Protein AF-A0A7V9PNF7-F1 (afdb_monomer_lite)

Secondary structure (DSSP, 8-state):
--EEEEEESSSS-EEEEEEE--STTHHHHGGG-GGGGTS--------TTSSPPPPPPSS------SS--S---PPPPP-

Radius of gyration: 18.17 Å; chains: 1; bounding box: 40×40×37 Å

Foldseek 3Di:
DLDKDWDAPDPPDTPAIDDDDDDDCRVVVCVPPPRVVVDVDDDDDDDPPPDDDDDDDPDDPPPPPPDDPDPPDDDDDDD

Struc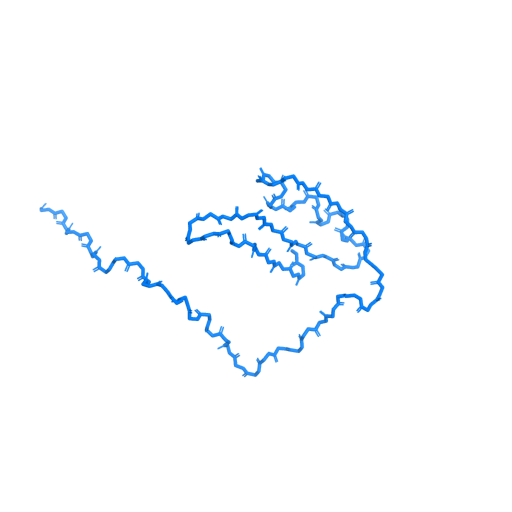ture (mmCIF, N/CA/C/O backbone):
data_AF-A0A7V9PNF7-F1
#
_entry.id   AF-A0A7V9PNF7-F1
#
loop_
_atom_site.group_PDB
_atom_site.id
_atom_site.type_symbol
_atom_site.label_atom_id
_atom_site.label_alt_id
_atom_site.label_comp_id
_atom_site.label_asym_id
_atom_site.label_entity_id
_atom_site.label_seq_id
_atom_site.pdbx_PDB_ins_code
_atom_site.Cartn_x
_atom_site.Cartn_y
_atom_site.Cartn_z
_atom_site.occupancy
_atom_site.B_iso_or_equiv
_atom_site.auth_seq_id
_atom_site.auth_comp_id
_atom_site.auth_asym_id
_atom_site.auth_atom_id
_atom_site.pdbx_PDB_model_num
ATOM 1 N N . ALA A 1 1 ? 1.377 7.863 4.894 1.00 80.19 1 ALA A N 1
ATOM 2 C CA . ALA A 1 1 ? 1.207 6.418 5.134 1.00 80.19 1 ALA A CA 1
ATOM 3 C C . ALA A 1 1 ? 2.167 5.995 6.242 1.00 80.19 1 ALA A C 1
ATOM 5 O O . ALA A 1 1 ? 3.216 6.617 6.363 1.00 80.19 1 ALA A O 1
ATOM 6 N N . ASP A 1 2 ? 1.809 4.995 7.048 1.00 88.38 2 ASP A N 1
ATOM 7 C CA . ASP A 1 2 ? 2.694 4.419 8.077 1.00 88.38 2 ASP A CA 1
ATOM 8 C C . ASP A 1 2 ? 3.743 3.481 7.466 1.00 88.38 2 ASP A C 1
ATOM 10 O O . ASP A 1 2 ? 4.833 3.325 8.007 1.00 88.38 2 ASP A O 1
ATOM 14 N N . ALA A 1 3 ? 3.411 2.856 6.336 1.00 89.00 3 ALA A N 1
ATOM 15 C CA . ALA A 1 3 ? 4.346 2.130 5.489 1.00 89.00 3 ALA A CA 1
ATOM 16 C C . ALA A 1 3 ? 3.965 2.329 4.020 1.00 89.00 3 ALA A C 1
ATOM 18 O O . ALA A 1 3 ? 2.797 2.560 3.694 1.00 89.00 3 ALA A O 1
ATOM 19 N N . LEU A 1 4 ? 4.957 2.242 3.143 1.00 90.81 4 LEU A N 1
ATOM 20 C CA . LEU A 1 4 ? 4.798 2.375 1.703 1.00 90.81 4 LEU A CA 1
ATOM 21 C C . LEU A 1 4 ? 5.807 1.465 1.008 1.00 90.81 4 LEU A C 1
ATOM 23 O O . LEU A 1 4 ? 6.960 1.379 1.427 1.00 90.81 4 LEU A O 1
ATOM 27 N N . THR A 1 5 ? 5.384 0.836 -0.081 1.00 90.75 5 THR A N 1
ATOM 28 C CA . THR A 1 5 ? 6.283 0.177 -1.024 1.00 90.75 5 THR A CA 1
ATOM 29 C C . THR A 1 5 ? 5.784 0.357 -2.454 1.00 90.75 5 THR A C 1
ATOM 31 O O . THR A 1 5 ? 4.591 0.560 -2.691 1.00 90.75 5 THR A O 1
ATOM 34 N N . THR A 1 6 ? 6.706 0.295 -3.411 1.00 92.62 6 THR A N 1
ATOM 35 C CA . THR A 1 6 ? 6.401 0.284 -4.843 1.00 92.62 6 THR A CA 1
ATOM 36 C C . THR A 1 6 ? 6.913 -1.012 -5.447 1.00 92.62 6 THR A C 1
ATOM 38 O O . THR A 1 6 ? 7.929 -1.557 -5.018 1.00 92.62 6 THR A O 1
ATOM 41 N N . PHE A 1 7 ? 6.196 -1.518 -6.441 1.00 91.94 7 PHE A N 1
ATOM 42 C CA . PHE A 1 7 ? 6.601 -2.696 -7.190 1.00 91.94 7 PHE A CA 1
ATOM 43 C C . PHE A 1 7 ? 7.186 -2.229 -8.515 1.00 91.94 7 PHE A C 1
ATOM 45 O O . PHE A 1 7 ? 6.488 -1.597 -9.308 1.00 91.94 7 PHE A O 1
ATOM 52 N N . ALA A 1 8 ? 8.454 -2.532 -8.767 1.00 91.44 8 ALA A N 1
ATOM 53 C CA . ALA A 1 8 ? 9.066 -2.328 -10.072 1.00 91.44 8 ALA A CA 1
ATOM 54 C C . ALA A 1 8 ? 8.763 -3.532 -10.973 1.00 91.44 8 ALA A C 1
ATOM 56 O O . ALA A 1 8 ? 8.841 -4.681 -10.534 1.00 91.44 8 ALA A O 1
ATOM 57 N N . ARG A 1 9 ? 8.399 -3.273 -12.229 1.00 90.00 9 ARG A N 1
ATOM 58 C CA . ARG A 1 9 ? 8.311 -4.307 -13.269 1.00 90.00 9 ARG A CA 1
ATOM 59 C C . ARG A 1 9 ? 9.661 -4.494 -13.962 1.00 90.00 9 ARG A C 1
ATOM 61 O O . ARG A 1 9 ? 10.025 -5.617 -14.290 1.00 90.00 9 ARG A O 1
ATOM 68 N N . ASP A 1 10 ? 10.381 -3.397 -14.156 1.00 90.56 10 ASP A N 1
ATOM 69 C CA . ASP A 1 10 ? 11.713 -3.327 -14.752 1.00 90.56 10 ASP A CA 1
ATOM 70 C C . ASP A 1 10 ? 12.454 -2.081 -14.221 1.00 90.56 10 ASP A C 1
ATOM 72 O O . ASP A 1 10 ? 12.020 -1.462 -13.248 1.00 90.56 10 ASP A O 1
ATOM 76 N N . SER A 1 11 ? 13.592 -1.726 -14.824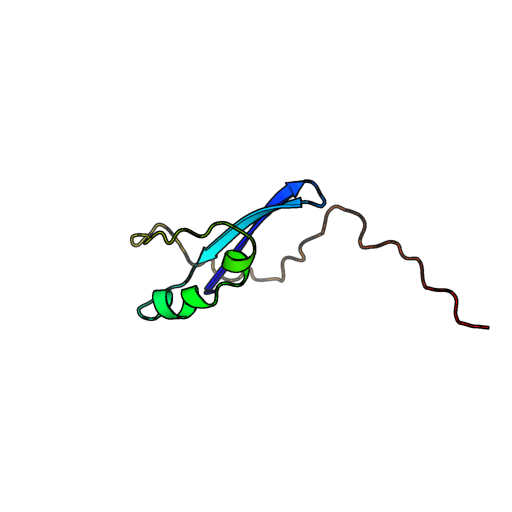 1.00 86.06 11 SER A N 1
ATOM 77 C CA . SER A 1 11 ? 14.456 -0.629 -14.369 1.00 86.06 11 SER A CA 1
ATOM 78 C C . SER A 1 11 ? 13.857 0.770 -14.525 1.00 86.06 11 SER A C 1
ATOM 80 O O . SER A 1 11 ? 14.403 1.716 -13.958 1.00 86.06 11 SER A O 1
ATOM 82 N N . SER A 1 12 ? 12.771 0.929 -15.281 1.00 86.31 12 SER A N 1
ATOM 83 C CA . SER A 1 12 ? 12.151 2.232 -15.541 1.00 86.31 12 SER A CA 1
ATOM 84 C C . SER A 1 12 ? 10.645 2.261 -15.287 1.00 86.31 12 SER A C 1
ATOM 86 O O . SER A 1 12 ? 10.056 3.343 -15.295 1.00 86.31 12 SER A O 1
ATOM 88 N N . THR A 1 13 ? 10.018 1.112 -15.030 1.00 87.00 13 THR A N 1
ATOM 89 C CA . THR A 1 13 ? 8.561 0.998 -14.950 1.00 87.00 13 THR A CA 1
ATOM 90 C C . THR A 1 13 ? 8.101 0.501 -13.588 1.00 87.00 13 THR A C 1
ATOM 92 O O . THR A 1 13 ? 8.437 -0.603 -13.151 1.00 87.00 13 THR A O 1
ATOM 95 N N . PHE A 1 14 ? 7.227 1.277 -12.948 1.00 89.81 14 PHE A N 1
ATOM 96 C CA . PHE A 1 14 ? 6.474 0.821 -11.784 1.00 89.81 14 PHE A CA 1
ATOM 97 C C . PHE A 1 14 ? 5.264 -0.011 -12.220 1.00 89.81 14 PHE A C 1
ATOM 99 O O . PHE A 1 14 ? 4.455 0.415 -13.041 1.00 89.81 14 PHE A O 1
ATOM 106 N N . GLY A 1 15 ? 5.131 -1.204 -11.646 1.00 92.88 15 GLY A N 1
ATOM 107 C CA . GLY A 1 15 ? 3.972 -2.080 -11.808 1.00 92.88 15 GLY A CA 1
ATOM 108 C C . GLY A 1 15 ? 2.849 -1.813 -10.802 1.00 92.88 15 GLY A C 1
ATOM 109 O O . GLY A 1 15 ? 1.741 -2.301 -11.008 1.00 92.88 15 GLY A O 1
ATOM 110 N N . GLY A 1 16 ? 3.115 -1.065 -9.728 1.00 94.94 16 GLY A N 1
ATOM 111 C CA . GLY A 1 16 ? 2.111 -0.698 -8.730 1.00 94.94 16 GLY A CA 1
ATOM 112 C C . GLY A 1 16 ? 2.715 -0.179 -7.428 1.00 94.94 16 GLY A C 1
ATOM 113 O O . GLY A 1 16 ? 3.930 -0.021 -7.306 1.00 94.94 16 GLY A O 1
ATOM 114 N N . ALA A 1 17 ? 1.857 0.051 -6.437 1.00 94.88 17 ALA A N 1
ATOM 115 C CA . ALA A 1 17 ? 2.254 0.467 -5.097 1.00 94.88 17 ALA A CA 1
ATOM 116 C C . ALA A 1 17 ? 1.327 -0.120 -4.029 1.00 94.88 17 ALA A C 1
ATOM 118 O O . ALA A 1 17 ? 0.174 -0.454 -4.308 1.00 94.88 17 ALA A O 1
ATOM 119 N N . LEU A 1 18 ? 1.839 -0.227 -2.804 1.00 93.56 18 LEU A N 1
ATOM 120 C CA . LEU A 1 18 ? 1.068 -0.575 -1.618 1.00 93.56 18 LEU A CA 1
ATOM 121 C C . LEU A 1 18 ? 1.376 0.434 -0.515 1.00 93.56 18 LEU A C 1
ATOM 123 O O . LEU A 1 18 ? 2.507 0.537 -0.040 1.00 93.56 18 LEU A O 1
ATOM 127 N N . SER A 1 19 ? 0.334 1.137 -0.088 1.00 93.81 19 SER A N 1
ATOM 128 C CA . SER A 1 19 ? 0.351 2.073 1.030 1.00 93.81 19 SER A CA 1
ATOM 129 C C . SER A 1 19 ? -0.424 1.472 2.205 1.00 93.81 19 SER A C 1
ATOM 131 O O . SER A 1 19 ? -1.502 0.903 2.019 1.00 93.81 19 SER A O 1
ATOM 133 N N . ALA A 1 20 ? 0.105 1.591 3.421 1.00 92.31 20 ALA A N 1
ATOM 134 C CA . ALA A 1 20 ? -0.553 1.111 4.633 1.00 92.31 20 ALA A CA 1
ATOM 135 C C . ALA A 1 20 ? -0.737 2.242 5.649 1.00 92.31 20 ALA A C 1
ATOM 137 O O . ALA A 1 20 ? 0.160 3.058 5.874 1.00 92.31 20 ALA A O 1
ATOM 138 N N . TRP A 1 21 ? -1.901 2.257 6.296 1.00 92.94 21 TRP A N 1
ATOM 139 C CA . TRP A 1 21 ? -2.240 3.187 7.369 1.00 92.94 21 TRP A CA 1
ATOM 140 C C . TRP A 1 21 ? -2.826 2.423 8.544 1.00 92.94 21 TRP A C 1
ATOM 142 O O . TRP A 1 21 ? -3.533 1.427 8.371 1.00 92.94 21 TRP A O 1
ATOM 152 N N . ARG A 1 22 ? -2.566 2.919 9.746 1.00 90.62 22 ARG A N 1
ATOM 153 C CA . ARG A 1 22 ? -2.984 2.312 11.001 1.00 90.62 22 ARG A CA 1
ATOM 154 C C . ARG A 1 22 ? -3.933 3.228 11.761 1.00 90.62 22 ARG A C 1
ATOM 156 O O . ARG A 1 22 ? -3.841 4.451 11.723 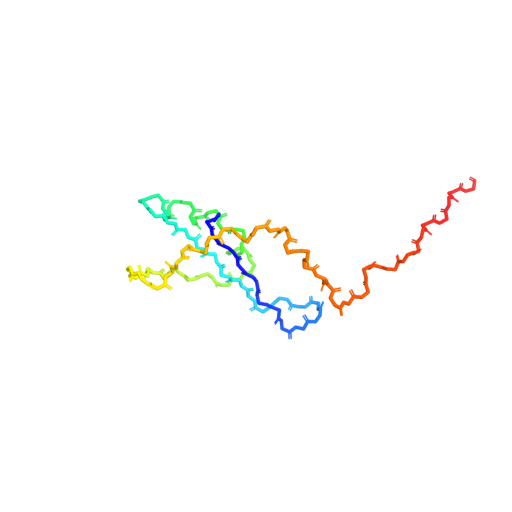1.00 90.62 22 ARG A O 1
ATOM 163 N N . GLY A 1 23 ? -4.818 2.601 12.528 1.00 89.38 23 GLY A N 1
ATOM 164 C CA . GLY A 1 23 ? -5.638 3.287 13.517 1.00 89.38 23 GLY A CA 1
ATOM 165 C C . GLY A 1 23 ? -6.931 3.897 12.964 1.00 89.38 23 GLY A C 1
ATOM 166 O O . GLY A 1 23 ? -7.270 3.744 11.789 1.00 89.38 23 GLY A O 1
ATOM 167 N N . PRO A 1 24 ? -7.692 4.591 13.826 1.00 88.00 24 PRO A N 1
ATOM 168 C CA . PRO A 1 24 ? -9.075 4.988 13.547 1.00 88.00 24 PRO A CA 1
ATOM 169 C C . PRO A 1 24 ? -9.209 6.024 12.422 1.00 88.00 24 PRO A C 1
ATOM 171 O O . PRO A 1 24 ? -10.261 6.121 11.798 1.00 88.00 24 PRO A O 1
ATOM 174 N N . ARG A 1 25 ? -8.143 6.780 12.130 1.00 89.88 25 ARG A N 1
ATOM 175 C CA . ARG A 1 25 ? -8.113 7.782 11.050 1.00 89.88 25 ARG A CA 1
ATOM 176 C C . ARG A 1 25 ? -7.601 7.235 9.716 1.00 89.88 25 ARG A C 1
ATOM 178 O O . ARG A 1 25 ? -7.560 7.993 8.751 1.00 89.88 25 ARG A O 1
ATOM 185 N N . ALA A 1 26 ? -7.257 5.946 9.630 1.00 90.44 26 ALA A N 1
ATOM 186 C CA . ALA A 1 26 ? -6.648 5.346 8.441 1.00 90.44 26 ALA A CA 1
ATOM 187 C C . ALA A 1 26 ? -7.441 5.625 7.155 1.00 90.44 26 ALA A C 1
ATOM 189 O O . ALA A 1 26 ? -6.854 6.012 6.155 1.00 90.44 26 ALA A O 1
ATOM 190 N N . ARG A 1 27 ? -8.777 5.523 7.202 1.00 88.81 27 ARG A N 1
ATOM 191 C CA . ARG A 1 27 ? -9.640 5.768 6.035 1.00 88.81 27 ARG A CA 1
ATOM 192 C C . ARG A 1 27 ? -9.602 7.215 5.536 1.00 88.81 27 ARG A C 1
ATOM 194 O O . ARG A 1 27 ? -9.670 7.440 4.336 1.00 88.81 27 ARG A O 1
ATOM 201 N N . ALA A 1 28 ? -9.545 8.185 6.448 1.00 89.88 28 ALA A N 1
ATOM 202 C CA . ALA A 1 28 ? -9.446 9.591 6.067 1.00 89.88 28 ALA A CA 1
ATOM 203 C C . ALA A 1 28 ? -8.057 9.883 5.486 1.00 89.88 28 ALA A C 1
ATOM 205 O O . ALA A 1 28 ? -7.947 10.496 4.435 1.00 89.88 28 ALA A O 1
ATOM 206 N N . LEU A 1 29 ? -7.005 9.360 6.124 1.00 88.25 29 LEU A N 1
ATOM 207 C CA . LEU A 1 29 ? -5.621 9.539 5.681 1.00 88.25 29 LEU A CA 1
ATOM 208 C C . LEU A 1 29 ? -5.305 8.824 4.359 1.00 88.25 29 LEU A C 1
ATOM 210 O O . LEU A 1 29 ? -4.401 9.251 3.647 1.00 88.25 29 LEU A O 1
ATOM 214 N N . SER A 1 30 ? -6.013 7.740 4.031 1.00 90.44 30 SER A N 1
ATOM 215 C CA . SER A 1 30 ? -5.844 7.031 2.759 1.00 90.44 30 SER A CA 1
ATOM 216 C C . SER A 1 30 ? -6.510 7.735 1.578 1.00 90.44 30 SER A C 1
ATOM 218 O O . SER A 1 30 ? -6.233 7.377 0.439 1.00 90.44 30 SER A O 1
ATOM 220 N N . ALA A 1 31 ? -7.397 8.708 1.819 1.00 89.12 31 ALA A N 1
ATOM 221 C CA . ALA A 1 31 ? -8.037 9.467 0.743 1.00 89.12 31 ALA A CA 1
ATOM 222 C C . ALA A 1 31 ? -7.022 10.299 -0.063 1.00 89.12 31 ALA A C 1
ATOM 224 O O . ALA A 1 31 ? -7.207 10.496 -1.260 1.00 89.12 31 ALA A O 1
ATOM 225 N N . ASP A 1 32 ? -5.929 10.710 0.583 1.00 87.19 32 ASP A N 1
ATOM 226 C CA . ASP A 1 32 ? -4.848 11.489 -0.021 1.00 87.19 32 ASP A CA 1
ATOM 227 C C . ASP A 1 32 ? -3.662 10.615 -0.476 1.00 87.19 32 ASP A C 1
ATOM 229 O O . ASP A 1 32 ? -2.537 11.106 -0.578 1.00 87.19 32 ASP A O 1
ATOM 233 N N . ASP A 1 33 ? -3.871 9.316 -0.736 1.00 90.62 33 ASP A N 1
ATOM 234 C CA . ASP A 1 33 ? -2.805 8.455 -1.265 1.00 90.62 33 ASP A CA 1
ATOM 235 C C . ASP A 1 33 ? -2.325 8.967 -2.639 1.00 90.62 33 ASP A C 1
ATOM 237 O O . ASP A 1 33 ? -3.097 8.946 -3.606 1.00 90.62 33 ASP A O 1
ATOM 241 N N . PRO A 1 34 ? -1.055 9.398 -2.784 1.00 89.25 34 PRO A N 1
ATOM 242 C CA . PRO A 1 34 ? -0.545 9.874 -4.065 1.00 89.25 34 PRO A CA 1
ATOM 243 C C . PRO A 1 34 ? -0.585 8.798 -5.159 1.00 89.25 34 PRO A C 1
ATOM 245 O O . PRO A 1 34 ? -0.769 9.135 -6.331 1.00 89.25 34 PRO A O 1
ATOM 248 N N . PHE A 1 35 ? -0.470 7.512 -4.808 1.00 91.25 35 PHE A N 1
ATOM 249 C CA . PHE A 1 35 ? -0.469 6.422 -5.786 1.00 91.25 35 PHE A CA 1
ATOM 250 C C . PHE A 1 35 ? -1.855 6.109 -6.343 1.00 91.25 35 PHE A C 1
ATOM 252 O O . PHE A 1 35 ? -1.948 5.589 -7.455 1.00 91.25 35 PHE A O 1
ATOM 259 N N . ALA A 1 36 ? -2.925 6.508 -5.6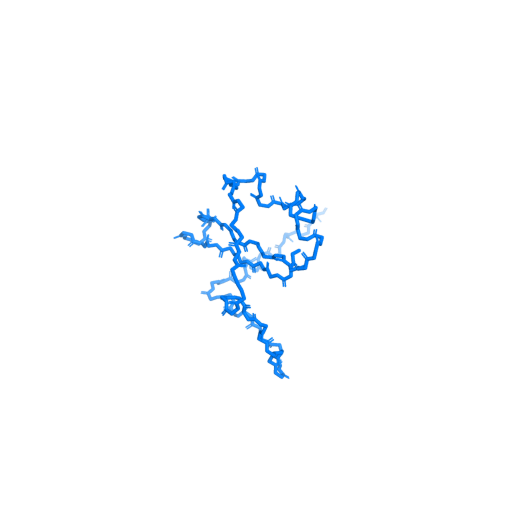50 1.00 90.56 36 ALA A N 1
ATOM 260 C CA . ALA A 1 36 ? -4.290 6.383 -6.160 1.00 90.56 36 ALA A CA 1
ATOM 261 C C . ALA A 1 36 ? -4.550 7.266 -7.395 1.00 90.56 36 ALA A C 1
ATOM 263 O O . ALA A 1 36 ? -5.533 7.067 -8.104 1.00 90.56 36 ALA A O 1
ATOM 264 N N . ARG A 1 37 ? -3.665 8.234 -7.676 1.00 89.88 37 ARG A N 1
ATOM 265 C CA . ARG A 1 37 ? -3.704 9.055 -8.897 1.00 89.88 37 ARG A CA 1
ATOM 266 C C . ARG A 1 37 ? -3.081 8.361 -10.108 1.00 89.88 37 ARG A C 1
ATOM 268 O O . ARG A 1 37 ? -3.330 8.779 -11.233 1.00 89.88 37 ARG A O 1
ATOM 275 N N . VAL A 1 38 ? -2.238 7.355 -9.875 1.00 90.88 38 VAL A N 1
ATOM 276 C CA . VAL A 1 38 ? -1.429 6.686 -10.907 1.00 90.88 38 VAL A CA 1
ATOM 277 C C . VAL A 1 38 ? -1.954 5.281 -11.188 1.00 90.88 38 VAL A C 1
ATOM 279 O O . VAL A 1 38 ? -1.999 4.856 -12.340 1.00 90.88 38 VAL A O 1
ATOM 282 N N . PHE A 1 39 ? -2.376 4.564 -10.147 1.00 90.50 39 PHE A N 1
ATOM 283 C CA . PHE A 1 39 ? -2.840 3.184 -10.234 1.00 90.50 39 PHE A CA 1
ATOM 284 C C . PHE A 1 39 ? -4.299 3.062 -9.805 1.00 90.50 39 PHE A C 1
ATOM 286 O O . PHE A 1 39 ? -4.788 3.827 -8.975 1.00 90.50 39 PHE A O 1
ATOM 293 N N . ALA A 1 40 ? -4.983 2.042 -10.329 1.00 90.31 40 ALA A N 1
ATOM 294 C CA . ALA A 1 40 ? -6.280 1.646 -9.802 1.00 90.31 40 ALA A CA 1
ATOM 295 C C . ALA A 1 40 ? -6.133 1.272 -8.318 1.00 90.31 40 ALA A C 1
ATOM 297 O O . ALA A 1 40 ? -5.374 0.367 -7.969 1.00 90.31 40 ALA A O 1
ATOM 298 N N . ALA A 1 41 ? -6.852 1.981 -7.451 1.00 90.12 41 ALA A N 1
ATOM 299 C CA . ALA A 1 41 ? -6.763 1.803 -6.009 1.00 90.12 41 ALA A CA 1
ATOM 300 C C . ALA A 1 41 ? -7.904 0.923 -5.487 1.00 90.12 41 ALA A C 1
ATOM 302 O O . ALA A 1 41 ? -9.069 1.115 -5.836 1.00 90.12 41 ALA A O 1
ATOM 303 N N . SER A 1 42 ? -7.571 -0.012 -4.598 1.00 89.94 42 SER A N 1
ATOM 304 C CA . SER A 1 42 ? -8.543 -0.802 -3.845 1.00 89.94 42 SER A CA 1
ATOM 305 C C . SER A 1 42 ? -8.169 -0.803 -2.369 1.00 89.94 42 SER A C 1
ATOM 307 O O . SER A 1 42 ? -7.016 -1.041 -2.009 1.00 89.94 42 SER A O 1
ATOM 309 N N . ALA A 1 43 ? -9.144 -0.517 -1.508 1.00 89.50 43 ALA A N 1
ATOM 310 C CA . ALA A 1 43 ? -8.935 -0.486 -0.069 1.00 89.50 43 ALA A CA 1
ATOM 311 C C . ALA A 1 43 ? -9.173 -1.876 0.527 1.00 89.50 43 ALA A C 1
ATOM 313 O O . ALA A 1 43 ? -10.295 -2.382 0.514 1.00 89.50 43 ALA A O 1
ATOM 314 N N . LEU A 1 44 ? -8.131 -2.460 1.119 1.00 91.00 44 LEU A N 1
ATOM 315 C CA . LEU A 1 44 ? -8.222 -3.715 1.857 1.00 91.00 44 LEU A CA 1
ATOM 316 C C . LEU A 1 44 ? -8.128 -3.447 3.360 1.00 91.00 44 LEU A C 1
ATOM 318 O O . LEU A 1 44 ? -7.128 -2.920 3.847 1.00 91.00 44 LEU A O 1
ATOM 322 N N . ARG A 1 45 ? -9.161 -3.837 4.117 1.00 91.25 45 ARG A N 1
ATOM 323 C CA . ARG A 1 45 ? -9.058 -3.888 5.581 1.00 91.25 45 ARG A CA 1
ATOM 324 C C . ARG A 1 45 ? -8.362 -5.175 5.982 1.00 91.25 45 ARG A C 1
ATOM 326 O O . ARG A 1 45 ? -8.804 -6.259 5.617 1.00 91.25 45 ARG A O 1
ATOM 333 N N . VAL A 1 46 ? -7.306 -5.035 6.766 1.00 90.12 46 VAL A N 1
ATOM 334 C CA . VAL A 1 46 ? -6.513 -6.157 7.256 1.00 90.12 46 VAL A CA 1
ATOM 335 C C . VAL A 1 46 ? -6.803 -6.396 8.733 1.00 90.12 46 VAL A C 1
ATOM 337 O O . VAL A 1 46 ? -6.990 -5.450 9.501 1.00 90.12 46 VAL A O 1
ATOM 340 N N . GLY A 1 47 ? -6.878 -7.668 9.122 1.00 88.69 47 GLY A N 1
ATOM 341 C CA . GLY A 1 47 ? -6.986 -8.062 10.523 1.00 88.69 47 GLY A CA 1
ATOM 342 C C . GLY A 1 47 ? -5.677 -7.831 11.293 1.00 88.69 47 GLY A C 1
ATOM 343 O O . GLY A 1 47 ? -4.634 -7.554 10.689 1.00 88.69 47 GLY A O 1
ATOM 344 N N . PRO A 1 48 ? -5.707 -7.955 12.630 1.00 85.31 48 PRO A N 1
ATOM 345 C CA . PRO A 1 48 ? -4.493 -7.902 13.437 1.00 85.31 48 PRO A CA 1
ATOM 346 C C . PRO A 1 48 ? -3.517 -9.022 13.037 1.00 85.31 48 PRO A C 1
ATOM 348 O O . PRO A 1 48 ? -3.932 -10.099 12.619 1.00 85.31 48 PRO A O 1
ATOM 351 N N . GLY A 1 49 ? -2.214 -8.767 13.172 1.00 85.81 49 GLY A N 1
ATOM 352 C CA . GLY A 1 49 ? -1.158 -9.757 12.924 1.00 85.81 49 GLY A CA 1
ATOM 353 C C . GLY A 1 49 ? -0.694 -9.894 11.470 1.00 85.81 49 GLY A C 1
ATOM 354 O O . GLY A 1 49 ? 0.370 -10.459 11.248 1.00 85.81 49 GLY A O 1
ATOM 355 N N . LEU A 1 50 ? -1.421 -9.341 10.487 1.00 87.81 50 LEU A N 1
ATOM 356 C CA . LEU A 1 50 ? -0.987 -9.392 9.083 1.00 87.81 50 LEU A CA 1
ATOM 357 C C . LEU A 1 50 ? 0.141 -8.396 8.773 1.00 87.81 50 LEU A C 1
ATOM 359 O O . LEU A 1 50 ? 1.051 -8.703 8.010 1.00 87.81 50 LEU A O 1
ATOM 363 N N . LEU A 1 51 ? 0.076 -7.198 9.359 1.00 86.69 51 LEU A N 1
ATOM 364 C CA . LEU A 1 51 ? 1.098 -6.163 9.221 1.00 86.69 51 LEU A CA 1
ATOM 365 C C . LEU A 1 51 ? 1.749 -5.914 10.581 1.00 86.69 51 LEU A C 1
ATOM 367 O O . LEU A 1 51 ? 1.075 -5.537 11.542 1.00 86.69 51 LEU A O 1
ATOM 371 N N . GLY A 1 52 ? 3.060 -6.135 10.646 1.00 83.25 52 GLY A N 1
ATOM 372 C CA . GLY A 1 52 ? 3.883 -5.897 11.827 1.00 83.25 52 GLY A CA 1
ATOM 373 C C . GLY A 1 52 ? 4.693 -4.610 11.718 1.00 83.25 52 GLY A C 1
ATOM 374 O O . GLY A 1 52 ? 4.912 -4.074 10.632 1.00 83.25 52 GLY A O 1
ATOM 375 N N . VAL A 1 53 ? 5.163 -4.119 12.860 1.00 82.81 53 VAL A N 1
ATOM 376 C CA . VAL A 1 53 ? 6.176 -3.063 12.907 1.00 82.81 53 VAL A CA 1
ATOM 377 C C . VAL A 1 53 ? 7.527 -3.748 13.040 1.00 82.81 53 VAL A C 1
ATOM 379 O O . VAL A 1 53 ? 7.750 -4.469 14.009 1.00 82.81 53 VAL A O 1
ATOM 382 N N . SER A 1 54 ? 8.422 -3.532 12.078 1.00 76.25 54 SER A N 1
ATOM 383 C CA . SER A 1 54 ? 9.822 -3.906 12.271 1.00 76.25 54 SER A CA 1
ATOM 384 C C . SER A 1 54 ? 10.461 -2.918 13.238 1.00 76.25 54 SER A C 1
ATOM 386 O O . SER A 1 54 ? 10.277 -1.707 13.099 1.00 76.25 54 SER A O 1
ATOM 388 N N . HIS A 1 55 ? 11.242 -3.416 14.195 1.00 74.25 55 HIS A N 1
ATOM 389 C CA . HIS A 1 55 ? 12.120 -2.546 14.968 1.00 74.25 55 HIS A CA 1
ATOM 390 C C . HIS A 1 55 ? 13.107 -1.848 14.017 1.00 74.25 55 HIS A C 1
ATOM 392 O O . HIS A 1 55 ? 13.527 -2.469 13.031 1.00 74.25 55 HIS A O 1
ATOM 398 N N . PRO A 1 56 ? 13.455 -0.570 14.267 1.00 68.06 56 PRO A N 1
ATOM 399 C CA . PRO A 1 56 ? 14.458 0.114 13.467 1.00 68.06 56 PRO A CA 1
ATOM 400 C C . PRO A 1 56 ? 15.749 -0.703 13.488 1.00 68.06 56 PRO A C 1
ATOM 402 O O . PRO A 1 56 ? 16.208 -1.110 14.557 1.00 68.06 56 PRO A O 1
ATOM 405 N N . LEU A 1 57 ? 16.329 -0.955 12.315 1.00 65.94 57 LEU A N 1
ATOM 406 C CA . LEU A 1 57 ? 17.664 -1.536 12.253 1.00 65.94 57 LEU A CA 1
ATOM 407 C C . LEU A 1 57 ? 18.650 -0.545 12.899 1.00 65.94 57 LEU A C 1
ATOM 409 O O . LEU A 1 57 ? 18.513 0.662 12.691 1.00 65.94 57 LEU A O 1
ATOM 413 N N . PRO A 1 58 ? 19.637 -1.018 13.680 1.00 67.94 58 PRO A N 1
ATOM 414 C CA . PRO A 1 58 ? 20.557 -0.155 14.426 1.00 67.94 58 PRO A CA 1
ATOM 415 C C . PRO A 1 58 ? 21.475 0.713 13.544 1.00 67.94 58 PRO A C 1
ATOM 417 O O . PRO A 1 58 ? 22.249 1.509 14.070 1.00 67.94 58 PRO A O 1
ATOM 420 N N . SER A 1 59 ? 21.397 0.605 12.216 1.00 60.91 59 SER A N 1
ATOM 421 C CA . SER A 1 59 ? 22.086 1.492 11.283 1.00 60.91 59 SER A CA 1
ATOM 422 C C . SER A 1 59 ? 21.246 1.744 10.030 1.00 60.91 59 SER A C 1
ATOM 424 O O . SER A 1 59 ? 20.390 0.938 9.656 1.00 60.91 59 SER A O 1
ATOM 426 N N . ALA A 1 60 ? 21.483 2.887 9.379 1.00 57.81 60 ALA A N 1
ATOM 427 C CA . ALA A 1 60 ? 20.861 3.214 8.105 1.00 57.81 60 ALA A CA 1
ATOM 428 C C . ALA A 1 60 ? 21.255 2.157 7.065 1.00 57.81 60 ALA A C 1
ATOM 430 O O . ALA A 1 60 ? 22.412 2.083 6.646 1.00 57.81 60 ALA A O 1
ATOM 431 N N . VAL A 1 61 ? 20.290 1.344 6.638 1.00 57.03 61 VAL A N 1
ATOM 432 C CA . VAL A 1 61 ? 20.457 0.526 5.441 1.00 57.03 61 VAL A CA 1
ATOM 433 C C . VAL A 1 61 ? 20.473 1.505 4.277 1.00 57.03 61 VAL A C 1
ATOM 435 O O . VAL A 1 61 ? 19.429 1.952 3.813 1.00 57.03 61 VAL A O 1
ATOM 438 N N . ILE A 1 62 ? 21.669 1.910 3.852 1.00 58.78 62 ILE A N 1
ATOM 439 C CA . ILE A 1 62 ? 21.838 2.543 2.550 1.00 58.78 62 ILE A CA 1
ATOM 440 C C . ILE A 1 62 ? 21.333 1.521 1.538 1.00 58.78 62 ILE A C 1
ATOM 442 O O . ILE A 1 62 ? 21.946 0.470 1.340 1.00 58.78 62 ILE A O 1
ATOM 446 N N . GLU A 1 63 ? 20.198 1.823 0.921 1.00 54.50 63 GLU A N 1
ATOM 447 C CA . GLU A 1 63 ? 19.745 1.126 -0.266 1.00 54.50 63 GLU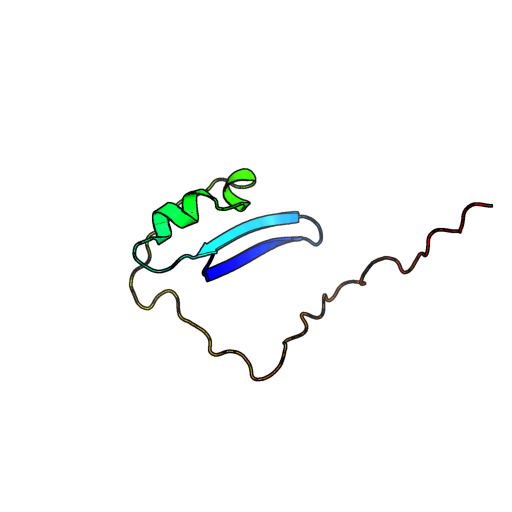 A CA 1
ATOM 448 C C . GLU A 1 63 ? 20.806 1.376 -1.344 1.00 54.50 63 GLU A C 1
ATOM 450 O O . GLU A 1 63 ? 20.914 2.460 -1.922 1.00 54.50 63 GLU A O 1
ATOM 455 N N . ARG A 1 64 ? 21.698 0.399 -1.546 1.00 53.97 64 ARG A N 1
ATOM 456 C CA . ARG A 1 64 ? 22.636 0.425 -2.666 1.00 53.97 64 ARG A CA 1
ATOM 457 C C . ARG A 1 64 ? 21.799 0.164 -3.905 1.00 53.97 64 ARG A C 1
ATOM 459 O O . ARG A 1 64 ? 21.576 -0.991 -4.255 1.00 53.97 64 ARG A O 1
ATOM 466 N N . TYR A 1 65 ? 21.333 1.234 -4.544 1.00 55.66 65 TYR A N 1
ATOM 467 C CA . TYR A 1 65 ? 20.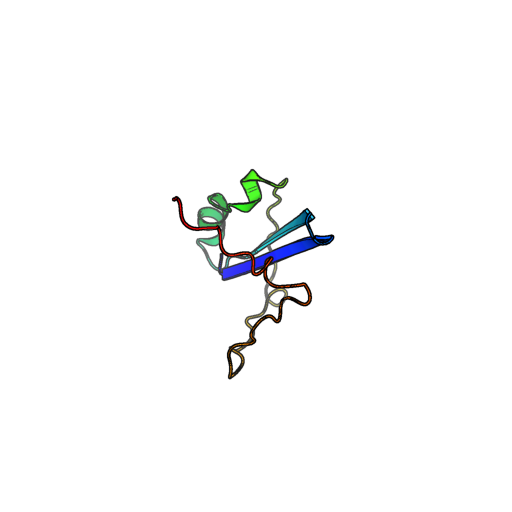834 1.194 -5.913 1.00 55.66 65 TYR A CA 1
ATOM 468 C C . TYR A 1 65 ? 21.869 0.438 -6.756 1.00 55.66 65 TYR A C 1
ATOM 470 O O . TYR A 1 65 ? 22.945 0.951 -7.062 1.00 55.66 65 TYR A O 1
ATOM 478 N N . GLY A 1 66 ? 21.581 -0.829 -7.061 1.00 48.81 66 GLY A N 1
ATOM 479 C CA . GLY A 1 66 ? 22.449 -1.747 -7.801 1.00 48.81 66 GLY A CA 1
ATOM 480 C C . GLY A 1 66 ? 22.499 -1.444 -9.297 1.00 48.81 66 GLY A C 1
ATOM 481 O O . GLY A 1 66 ? 22.592 -2.357 -10.108 1.00 48.81 66 GLY A O 1
ATOM 482 N N . GLY A 1 67 ? 22.402 -0.170 -9.669 1.00 51.25 67 GLY A N 1
ATOM 483 C CA . GLY A 1 67 ? 22.409 0.308 -11.041 1.00 51.25 67 GLY A CA 1
ATOM 484 C C . GLY A 1 67 ? 22.877 1.756 -11.052 1.00 51.25 67 GLY A C 1
ATOM 485 O O . GLY A 1 67 ? 22.185 2.616 -10.527 1.00 51.25 67 GLY A O 1
ATOM 486 N N . GLN A 1 68 ? 24.086 1.967 -11.580 1.00 56.09 68 GLN A N 1
ATOM 487 C CA . GLN A 1 68 ? 24.721 3.238 -11.968 1.00 56.09 68 GLN A CA 1
ATOM 488 C C . GLN A 1 68 ? 24.001 4.519 -11.483 1.00 56.09 68 GLN A C 1
ATOM 490 O O . GLN A 1 68 ? 23.018 4.933 -12.104 1.00 56.09 68 GLN A O 1
ATOM 495 N N . PRO A 1 69 ? 24.479 5.177 -10.410 1.00 52.88 69 PRO A N 1
ATOM 496 C CA . PRO A 1 69 ? 23.834 6.363 -9.862 1.00 52.88 69 PRO A CA 1
ATOM 497 C C . PRO A 1 69 ? 24.071 7.561 -10.786 1.00 52.88 69 PRO A C 1
ATOM 499 O O . PRO A 1 69 ? 25.017 8.306 -10.576 1.00 52.88 69 PRO A O 1
ATOM 502 N N . TRP A 1 70 ? 23.196 7.746 -11.780 1.00 53.06 70 TRP A N 1
ATOM 503 C CA . TRP A 1 70 ? 23.201 8.853 -12.747 1.00 53.06 70 TRP A CA 1
ATOM 504 C C . TRP A 1 70 ? 24.483 8.946 -13.610 1.00 53.06 70 TRP A C 1
ATOM 506 O O . TRP A 1 70 ? 25.583 8.610 -13.171 1.00 53.06 70 TRP A O 1
ATOM 516 N N . PRO A 1 71 ? 24.418 9.405 -14.873 1.00 55.47 71 PRO A N 1
ATOM 517 C CA . PRO A 1 71 ? 25.646 9.746 -15.574 1.00 55.47 71 PRO A CA 1
ATOM 518 C C . PRO A 1 71 ? 26.316 10.907 -14.827 1.00 55.47 71 PRO A C 1
ATOM 520 O O . PRO A 1 71 ? 25.719 11.965 -14.637 1.00 55.47 71 PRO A O 1
ATOM 523 N N . ALA A 1 72 ? 27.578 10.728 -14.430 1.00 57.06 72 ALA A N 1
ATOM 524 C CA . ALA A 1 72 ? 28.433 11.768 -13.847 1.00 57.06 72 ALA A CA 1
ATOM 525 C C . ALA A 1 72 ? 28.815 12.873 -14.863 1.00 57.06 72 ALA A C 1
ATOM 527 O O . ALA A 1 72 ? 29.903 13.452 -14.807 1.00 57.06 72 ALA A O 1
ATOM 528 N N . SER A 1 73 ? 27.944 13.166 -15.829 1.00 59.91 73 SER A N 1
ATOM 529 C CA . SER A 1 73 ? 28.120 14.239 -16.796 1.00 59.91 73 SER A CA 1
ATOM 530 C C . SER A 1 73 ? 27.639 15.548 -16.180 1.00 59.91 73 SER A C 1
ATOM 532 O O . SER A 1 73 ? 26.464 15.899 -16.222 1.00 59.91 73 SER A O 1
ATOM 534 N N . ARG A 1 74 ? 28.588 16.276 -15.595 1.00 60.34 74 ARG A N 1
ATOM 535 C CA . ARG A 1 74 ? 28.499 17.723 -15.371 1.00 60.34 74 ARG A CA 1
ATOM 536 C C . ARG A 1 74 ? 28.099 18.424 -16.679 1.00 60.34 74 ARG A C 1
ATOM 538 O O . ARG A 1 74 ? 28.708 18.163 -17.715 1.00 60.34 74 ARG A O 1
ATOM 545 N N . PHE A 1 75 ? 27.093 19.301 -16.631 1.00 60.16 75 PHE A N 1
ATOM 546 C CA . PHE A 1 75 ? 26.791 20.208 -17.742 1.00 60.16 75 PHE A CA 1
ATOM 547 C C . PHE A 1 75 ? 28.005 21.124 -17.978 1.00 60.16 75 PHE A C 1
ATOM 549 O O . PHE A 1 75 ? 28.572 21.617 -16.997 1.00 60.16 75 PHE A O 1
ATOM 556 N N . PRO A 1 76 ? 28.441 21.352 -19.230 1.00 59.59 76 PRO A N 1
ATOM 557 C CA . PRO A 1 76 ? 29.447 22.371 -19.498 1.00 59.59 76 PRO A CA 1
ATOM 558 C C . PRO A 1 76 ? 28.898 23.740 -19.080 1.00 59.59 76 PRO A C 1
ATOM 560 O O . PRO A 1 76 ? 27.731 24.050 -19.328 1.00 59.59 76 PRO A O 1
ATOM 563 N N . ALA A 1 77 ? 29.732 24.534 -18.407 1.00 52.28 77 ALA A N 1
ATOM 564 C CA . ALA A 1 77 ? 29.377 25.900 -18.047 1.00 52.28 77 ALA A CA 1
ATOM 565 C C . ALA A 1 77 ? 29.103 26.716 -19.326 1.00 52.28 77 ALA A C 1
ATOM 567 O O . ALA A 1 77 ? 29.802 26.510 -20.324 1.00 52.28 77 ALA A O 1
ATOM 568 N N . PRO A 1 78 ? 28.096 27.608 -19.325 1.00 54.56 78 PRO A N 1
ATOM 569 C CA . PRO A 1 78 ? 27.880 28.520 -20.441 1.00 54.56 78 PRO A CA 1
ATOM 570 C C . PRO A 1 78 ? 29.118 29.409 -20.634 1.00 54.56 78 PRO A C 1
ATOM 572 O O . PRO A 1 78 ? 29.750 29.803 -19.653 1.00 54.56 78 PRO A O 1
ATOM 575 N N . ALA A 1 79 ? 29.463 29.638 -21.904 1.00 63.97 79 ALA A N 1
ATOM 576 C CA . ALA A 1 79 ? 30.619 30.420 -22.344 1.00 63.97 79 ALA A CA 1
ATOM 577 C C . ALA A 1 79 ? 30.519 31.903 -21.967 1.00 63.97 79 ALA A C 1
ATOM 579 O O . ALA A 1 79 ? 29.380 32.426 -21.936 1.00 63.97 79 ALA A O 1
#

Sequence (79 aa):
ADALTTFARDSSTFGGALSAWRGPRARALSADDPFARVFAASALRVGPGLLGVSHPLPSAVIERYGGQPWPASRFPAPA

pLDDT: mean 79.55, std 15.01, range [48.81, 94.94]